Protein AF-A0A8S1T8W0-F1 (afdb_monomer_lite)

Sequence (164 aa):
MDEFFDDPAGTIETYVEPEIAAQPLMFNDAARQPFEIPIAPNAGVTLVSAEQQKRREKLRELEEERIKFVREKDQEERIQKQSRKEKGQQYLLQFQTELKKDIEARKTANQQAQELRSQNKSEYKNSWDKIASNIALKDGEYPGEKDVAKMRQAILNKRKDLTK

InterPro domains:
  IPR000996 Clathrin light chain [PF01086] (48-161)

Secondary structure (DSSP, 8-state):
----------------------------GGG---------TT-------HHHHHHHHHHHHHHHHHHHHHHHHHHHHHHHHHHHHHHHHHHHHHHHHHHHHHHHHHHHHHHHHHHHHHHHHHH-SSHHHHHHHHS--STT---SSS--HHHHHHHHHHHHHTT-

Organism: Paramecium octaurelia (NCBI:txid43137)

Foldseek 3Di:
DDDDDDDDDDDPPPPPPPPPVPPPPPPPPVPPPPPPPPPPVCPDPPPQDPVNVVVVVVVVVVVVVVVVVVVVVVVVVVVVVVVVVVVVVVVVVVVVVVVVVVVVVVVVVVVVVVVVVVVVVVPDPDPLVVVLVVDDLDPPSDPDPDDCPVVSVVSVVVVVVVVD

pLDDT: mean 77.14, std 19.14, range [41.16, 98.19]

Radius of gyration: 44.2 Å; chains: 1; bounding box: 100×36×102 Å

Structure (mmCIF, N/CA/C/O backbone):
data_AF-A0A8S1T8W0-F1
#
_entry.id   AF-A0A8S1T8W0-F1
#
loop_
_atom_site.group_PDB
_atom_site.id
_atom_site.type_symbol
_atom_site.label_atom_id
_atom_site.label_alt_id
_atom_site.label_comp_id
_atom_site.label_asym_id
_atom_site.label_entity_id
_atom_site.label_seq_id
_atom_site.pdbx_PDB_ins_code
_atom_site.Cartn_x
_atom_site.Cartn_y
_atom_site.Cartn_z
_atom_site.occupancy
_atom_site.B_iso_or_equiv
_atom_site.auth_seq_id
_atom_site.auth_comp_id
_atom_site.auth_asym_id
_atom_site.auth_atom_id
_atom_site.pdbx_PDB_model_num
ATOM 1 N N . MET A 1 1 ? -16.316 -27.888 -1.643 1.00 41.16 1 MET A N 1
ATOM 2 C CA . MET A 1 1 ? -15.204 -28.350 -2.493 1.00 41.16 1 MET A CA 1
ATOM 3 C C . MET A 1 1 ? -14.195 -27.217 -2.494 1.00 41.16 1 MET A C 1
ATOM 5 O O . MET A 1 1 ? -14.242 -26.383 -3.387 1.00 41.16 1 MET A O 1
ATOM 9 N N . ASP A 1 2 ? -13.482 -26.959 -1.392 1.00 42.75 2 ASP A N 1
ATOM 10 C CA . ASP A 1 2 ? -12.545 -27.864 -0.673 1.00 42.75 2 ASP A CA 1
ATOM 11 C C . ASP A 1 2 ? -11.567 -28.441 -1.696 1.00 42.75 2 ASP A C 1
ATOM 13 O O . ASP A 1 2 ? -12.013 -29.122 -2.612 1.00 42.75 2 ASP A O 1
ATOM 17 N N . GLU A 1 3 ? -10.288 -28.071 -1.716 1.00 52.94 3 GLU A N 1
ATOM 18 C CA . GLU A 1 3 ? -9.253 -28.211 -0.671 1.00 52.94 3 GLU A CA 1
ATOM 19 C C . GLU A 1 3 ? -8.336 -26.955 -0.704 1.00 52.94 3 GLU A C 1
ATOM 21 O O . GLU A 1 3 ? -8.023 -26.473 -1.789 1.00 52.94 3 GLU A O 1
ATOM 26 N N . PHE A 1 4 ? -7.909 -26.251 0.354 1.00 44.00 4 PHE A N 1
ATOM 27 C CA . PHE A 1 4 ? -7.437 -26.599 1.704 1.00 44.00 4 PHE A CA 1
ATOM 28 C C . PHE A 1 4 ? -6.353 -27.683 1.735 1.00 44.00 4 PHE A C 1
ATOM 30 O O . PHE A 1 4 ? -6.610 -28.829 2.081 1.00 44.00 4 PHE A O 1
ATOM 37 N N . PHE A 1 5 ? -5.121 -27.275 1.423 1.00 52.22 5 PHE A N 1
ATOM 38 C CA . PHE A 1 5 ? -3.918 -27.897 1.973 1.00 52.22 5 PHE A CA 1
ATOM 39 C C . PHE A 1 5 ? -3.195 -26.866 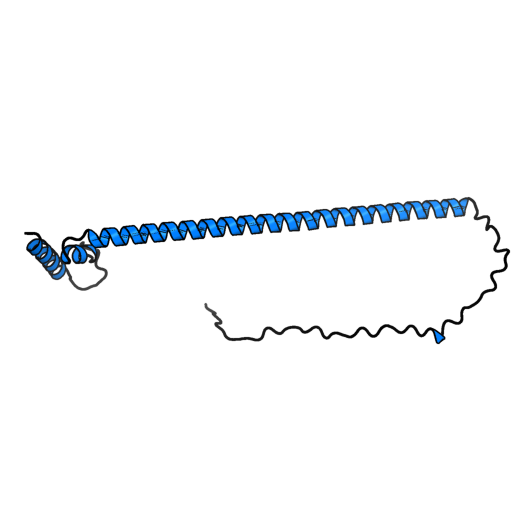2.844 1.00 52.22 5 PHE A C 1
ATOM 41 O O . PHE A 1 5 ? -2.498 -25.985 2.343 1.00 52.22 5 PHE A O 1
ATOM 48 N N . ASP A 1 6 ? -3.432 -26.982 4.151 1.00 44.75 6 ASP A N 1
ATOM 49 C CA . ASP A 1 6 ? -2.588 -26.444 5.214 1.00 44.75 6 ASP A CA 1
ATOM 50 C C . ASP A 1 6 ? -1.354 -27.353 5.368 1.00 44.75 6 ASP A C 1
ATOM 52 O O . ASP A 1 6 ? -1.523 -28.528 5.686 1.00 44.75 6 ASP A O 1
ATOM 56 N N . ASP A 1 7 ? -0.165 -26.760 5.172 1.00 48.12 7 ASP A N 1
ATOM 57 C CA . ASP A 1 7 ? 1.095 -26.915 5.937 1.00 48.12 7 ASP A CA 1
ATOM 58 C C . ASP A 1 7 ? 1.737 -28.323 6.136 1.00 48.12 7 ASP A C 1
ATOM 60 O O . ASP A 1 7 ? 1.086 -29.339 5.919 1.00 48.12 7 ASP A O 1
ATOM 64 N N . PRO A 1 8 ? 3.022 -28.464 6.570 1.00 52.00 8 PRO A N 1
ATOM 65 C CA . PRO A 1 8 ? 3.943 -27.453 7.111 1.00 52.00 8 PRO A CA 1
ATOM 66 C C . PRO A 1 8 ? 5.405 -27.525 6.593 1.00 52.00 8 PRO A C 1
ATOM 68 O O . PRO A 1 8 ? 5.878 -28.517 6.052 1.00 52.00 8 PRO A O 1
ATOM 71 N N . ALA A 1 9 ? 6.171 -26.483 6.925 1.00 41.88 9 ALA A N 1
ATOM 72 C CA . ALA A 1 9 ? 7.618 -26.529 7.165 1.00 41.88 9 ALA A CA 1
ATOM 73 C C . ALA A 1 9 ? 8.552 -26.944 6.004 1.00 41.88 9 ALA A C 1
ATOM 75 O O . ALA A 1 9 ? 8.920 -28.096 5.819 1.00 41.88 9 ALA A O 1
ATOM 76 N N . GLY A 1 10 ? 9.134 -25.916 5.386 1.00 51.06 10 GLY A N 1
ATOM 77 C CA . GLY A 1 10 ? 10.589 -25.787 5.381 1.00 51.06 10 GLY A CA 1
ATOM 78 C C . GLY A 1 10 ? 11.374 -26.779 4.531 1.00 51.06 10 GLY A C 1
ATOM 79 O O . GLY A 1 10 ? 12.043 -27.656 5.060 1.00 51.06 10 GLY A O 1
ATOM 80 N N . THR A 1 11 ? 11.480 -26.503 3.236 1.00 44.34 11 THR A N 1
ATOM 81 C CA . THR A 1 11 ? 12.783 -26.550 2.558 1.00 44.34 11 THR A CA 1
ATOM 82 C C . THR A 1 11 ? 12.726 -25.565 1.396 1.00 44.34 11 THR A C 1
ATOM 84 O O . THR A 1 11 ? 12.154 -25.846 0.350 1.00 44.34 11 THR A O 1
ATOM 87 N N . ILE A 1 12 ? 13.265 -24.358 1.589 1.00 48.03 12 ILE A N 1
ATOM 88 C CA . ILE A 1 12 ? 13.673 -23.550 0.439 1.00 48.03 12 ILE A CA 1
ATOM 89 C C . ILE A 1 12 ? 14.859 -24.330 -0.116 1.00 48.03 12 ILE A C 1
ATOM 91 O O . ILE A 1 12 ? 15.936 -24.294 0.478 1.00 48.03 12 ILE A O 1
ATOM 95 N N . GLU A 1 13 ? 14.648 -25.107 -1.176 1.00 43.41 13 GLU A N 1
ATOM 96 C CA . GLU A 1 13 ? 15.754 -25.622 -1.971 1.00 43.41 13 GLU A CA 1
ATOM 97 C C . GLU A 1 13 ? 16.480 -24.398 -2.526 1.00 43.41 13 GLU A C 1
ATOM 99 O O . GLU A 1 13 ? 16.113 -23.814 -3.545 1.00 43.41 13 GLU A O 1
ATOM 104 N N . THR A 1 14 ? 17.491 -23.942 -1.792 1.00 47.53 14 THR A N 1
ATOM 105 C CA . THR A 1 14 ? 18.527 -23.098 -2.352 1.00 47.53 14 THR A CA 1
ATOM 106 C C . THR A 1 14 ? 19.148 -23.933 -3.455 1.00 47.53 14 THR A C 1
ATOM 108 O O . THR A 1 14 ? 19.945 -24.831 -3.179 1.00 47.53 14 THR A O 1
ATOM 111 N N . TYR A 1 15 ? 18.752 -23.667 -4.697 1.00 43.47 15 TYR A N 1
ATOM 112 C CA . TYR A 1 15 ? 19.566 -24.008 -5.848 1.00 43.47 15 TYR A CA 1
ATOM 113 C C . TYR A 1 15 ? 20.891 -23.273 -5.653 1.00 43.47 15 TYR A C 1
ATOM 115 O O . TYR A 1 15 ? 21.049 -22.107 -6.006 1.00 43.47 15 TYR A O 1
ATOM 123 N N . VAL A 1 16 ? 21.821 -23.947 -4.984 1.00 50.91 16 VAL A N 1
ATOM 124 C CA . VAL A 1 16 ? 23.233 -23.629 -5.057 1.00 50.91 16 VAL A CA 1
ATOM 125 C C . VAL A 1 16 ? 23.598 -24.027 -6.472 1.00 50.91 16 VAL A C 1
ATOM 127 O O . VAL A 1 16 ? 23.747 -25.213 -6.769 1.00 50.91 16 VAL A O 1
ATOM 130 N N . GLU A 1 17 ? 23.635 -23.044 -7.371 1.00 53.28 17 GLU A N 1
ATOM 131 C CA . GLU A 1 17 ? 24.320 -23.217 -8.643 1.00 53.28 17 GLU A CA 1
ATOM 132 C C . GLU A 1 17 ? 25.700 -23.785 -8.300 1.00 53.28 17 GLU A C 1
ATOM 134 O O . GLU A 1 17 ? 26.427 -23.159 -7.520 1.00 53.28 17 GLU A O 1
ATOM 139 N N . PRO A 1 18 ? 26.063 -24.990 -8.775 1.00 49.09 18 PRO A N 1
ATOM 140 C CA . PRO A 1 18 ? 27.431 -25.422 -8.615 1.00 49.09 18 PRO A CA 1
ATOM 141 C C . PRO A 1 18 ? 28.272 -24.362 -9.317 1.00 49.09 18 PRO A C 1
ATOM 143 O O . PRO A 1 18 ? 28.071 -24.107 -10.507 1.00 49.09 18 PRO A O 1
ATOM 146 N N . GLU A 1 19 ? 29.189 -23.731 -8.582 1.00 53.91 19 GLU A N 1
ATOM 147 C CA . GLU A 1 19 ? 30.310 -23.032 -9.187 1.00 53.91 19 GLU A CA 1
ATOM 148 C C . GLU A 1 19 ? 31.056 -24.083 -10.006 1.00 53.91 19 GLU A C 1
ATOM 150 O O . GLU A 1 19 ? 31.961 -24.775 -9.537 1.00 53.91 19 GLU A O 1
ATOM 155 N N . ILE A 1 20 ? 30.635 -24.252 -11.258 1.00 49.94 20 ILE A N 1
ATOM 156 C CA . ILE A 1 20 ? 31.474 -24.825 -12.282 1.00 49.94 20 ILE A CA 1
ATOM 157 C C . ILE A 1 20 ? 32.569 -23.784 -12.391 1.00 49.94 20 ILE A C 1
ATOM 159 O O . ILE A 1 20 ? 32.410 -22.772 -13.073 1.00 49.94 20 ILE A O 1
ATOM 163 N N . ALA A 1 21 ? 33.640 -23.998 -11.626 1.00 47.59 21 ALA A N 1
ATOM 164 C CA . ALA A 1 21 ? 34.902 -23.335 -11.828 1.00 47.59 21 ALA A CA 1
ATOM 165 C C . ALA A 1 21 ? 35.173 -23.482 -13.320 1.00 47.59 21 ALA A C 1
ATOM 167 O O . ALA A 1 21 ? 35.486 -24.575 -13.800 1.00 47.59 21 ALA A O 1
ATOM 168 N N . ALA A 1 22 ? 34.919 -22.405 -14.062 1.00 51.75 22 ALA A N 1
ATOM 169 C CA . ALA A 1 22 ? 35.239 -22.322 -15.461 1.00 51.75 22 ALA A CA 1
ATOM 170 C C . ALA A 1 22 ? 36.752 -22.449 -15.486 1.00 51.75 22 ALA A C 1
ATOM 172 O O . ALA A 1 22 ? 37.474 -21.482 -15.241 1.00 51.75 22 ALA A O 1
ATOM 173 N N . GLN A 1 23 ? 37.231 -23.680 -15.669 1.00 54.09 23 GLN A N 1
ATOM 174 C CA . GLN A 1 23 ? 38.629 -23.906 -15.946 1.00 54.09 23 GLN A CA 1
ATOM 175 C C . GLN A 1 23 ? 38.920 -22.999 -17.136 1.00 54.09 23 GLN A C 1
ATOM 177 O O . GLN A 1 23 ? 38.196 -23.085 -18.139 1.00 54.09 23 GLN A O 1
ATOM 182 N N . PRO A 1 24 ? 39.886 -22.073 -17.025 1.00 53.25 24 PRO A N 1
ATOM 183 C CA . PRO A 1 24 ? 40.264 -21.294 -18.180 1.00 53.25 24 PRO A CA 1
ATOM 184 C C . PRO A 1 24 ? 40.605 -22.311 -19.262 1.00 53.25 24 PRO A C 1
ATOM 186 O O . PRO A 1 24 ? 41.384 -23.236 -19.024 1.00 53.25 24 PRO A O 1
ATOM 189 N N . LEU A 1 25 ? 39.959 -22.188 -20.422 1.00 50.38 25 LEU A N 1
ATOM 190 C CA . LEU A 1 25 ? 40.386 -22.866 -21.634 1.00 50.38 25 LEU A CA 1
ATOM 191 C C . LEU A 1 25 ? 41.835 -22.435 -21.849 1.00 50.38 25 LEU A C 1
ATOM 193 O O . LEU A 1 25 ? 42.101 -21.369 -22.404 1.00 50.38 25 LEU A O 1
ATOM 197 N N . MET A 1 26 ? 42.767 -23.234 -21.332 1.00 45.22 26 MET A N 1
ATOM 198 C CA . MET A 1 26 ? 44.182 -23.126 -21.621 1.00 45.22 26 MET A CA 1
ATOM 199 C C . MET A 1 26 ? 44.281 -23.495 -23.093 1.00 45.22 26 MET A C 1
ATOM 201 O O . MET A 1 26 ? 44.382 -24.664 -23.461 1.00 45.22 26 MET A O 1
ATOM 205 N N . PHE A 1 27 ? 44.134 -22.488 -23.953 1.00 47.97 27 PHE A N 1
ATOM 206 C CA . PHE A 1 27 ? 44.565 -22.584 -25.331 1.00 47.97 27 PHE A CA 1
ATOM 207 C C . PHE A 1 27 ? 46.005 -23.086 -25.268 1.00 47.97 27 PHE A C 1
ATOM 209 O O . PHE A 1 27 ? 46.876 -22.415 -24.720 1.00 47.97 27 PHE A O 1
ATOM 216 N N . ASN A 1 28 ? 46.234 -24.309 -25.743 1.00 50.03 28 ASN A N 1
ATOM 217 C CA . ASN A 1 28 ? 47.573 -24.857 -25.880 1.00 50.03 28 ASN A CA 1
ATOM 218 C C . ASN A 1 28 ? 48.359 -23.948 -26.836 1.00 50.03 28 ASN A C 1
ATOM 220 O O . ASN A 1 28 ? 48.308 -24.120 -28.053 1.00 50.03 28 ASN A O 1
ATOM 224 N N . ASP A 1 29 ? 49.102 -22.993 -26.278 1.00 53.16 29 ASP A N 1
ATOM 225 C CA . ASP A 1 29 ? 49.998 -22.092 -27.014 1.00 53.16 29 ASP A CA 1
ATOM 226 C C . ASP A 1 29 ? 51.169 -22.844 -27.678 1.00 53.16 29 ASP A C 1
ATOM 228 O O . ASP A 1 29 ? 51.868 -22.300 -28.526 1.00 53.16 29 ASP A O 1
ATOM 232 N N . ALA A 1 30 ? 51.356 -24.133 -27.375 1.00 53.59 30 ALA A N 1
ATOM 233 C CA . ALA A 1 30 ? 52.417 -24.964 -27.944 1.00 53.59 30 ALA A CA 1
ATOM 234 C C . ALA A 1 30 ? 52.154 -25.464 -29.384 1.00 53.59 30 ALA A C 1
ATOM 236 O O . ALA A 1 30 ? 53.039 -26.074 -29.980 1.00 53.59 30 ALA A O 1
ATOM 237 N N . ALA A 1 31 ? 50.971 -25.216 -29.964 1.00 53.75 31 ALA A N 1
ATOM 238 C CA . ALA A 1 31 ? 50.661 -25.576 -31.358 1.00 53.75 31 ALA A CA 1
ATOM 239 C C . ALA A 1 31 ? 50.524 -24.366 -32.301 1.00 53.75 31 ALA A C 1
ATOM 241 O O . ALA A 1 31 ? 50.310 -24.539 -33.502 1.00 53.75 31 ALA A O 1
ATOM 242 N N . ARG A 1 32 ? 50.696 -23.138 -31.798 1.00 54.00 32 ARG A N 1
ATOM 243 C CA . ARG A 1 32 ? 50.864 -21.943 -32.632 1.00 54.00 32 ARG A CA 1
ATOM 244 C C . ARG A 1 32 ? 52.353 -21.729 -32.874 1.00 54.00 32 ARG A C 1
ATOM 246 O O . ARG A 1 32 ? 52.975 -20.833 -32.320 1.00 54.00 32 ARG A O 1
ATOM 253 N N . GLN A 1 33 ? 52.925 -22.557 -33.743 1.00 53.88 33 GLN A N 1
ATOM 254 C CA . GLN A 1 33 ? 54.084 -22.098 -34.506 1.00 53.88 33 GLN A CA 1
ATOM 255 C C . GLN A 1 33 ? 53.644 -20.788 -35.181 1.00 53.88 33 GLN A C 1
ATOM 257 O O . GLN A 1 33 ? 52.644 -20.820 -35.913 1.00 53.88 33 GLN A O 1
ATOM 262 N N . PRO A 1 34 ? 54.283 -19.632 -34.922 1.00 49.59 34 PRO A N 1
ATOM 263 C CA . PRO A 1 34 ? 54.061 -18.486 -35.776 1.00 49.59 34 PRO A CA 1
ATOM 264 C C . PRO A 1 34 ? 54.521 -18.944 -37.154 1.00 49.59 34 PRO A C 1
ATOM 266 O O . PRO A 1 34 ? 55.702 -19.194 -37.378 1.00 49.59 34 PRO A O 1
ATOM 269 N N . PHE A 1 35 ? 53.582 -19.143 -38.074 1.00 51.41 35 PHE A N 1
ATOM 270 C CA . PHE A 1 35 ? 53.938 -19.215 -39.478 1.00 51.41 35 PHE A CA 1
ATOM 271 C C . PHE A 1 35 ? 54.418 -17.802 -39.817 1.00 51.41 35 PHE A C 1
ATOM 273 O O . PHE A 1 35 ? 53.629 -16.934 -40.191 1.00 51.41 35 PHE A O 1
ATOM 280 N N . GLU A 1 36 ? 55.701 -17.539 -39.571 1.00 49.62 36 GLU A N 1
ATOM 281 C CA . GLU A 1 36 ? 56.407 -16.379 -40.083 1.00 49.62 36 GLU A CA 1
ATOM 282 C C . GLU A 1 36 ? 56.469 -16.567 -41.593 1.00 49.62 36 GLU A C 1
ATOM 284 O O . GLU A 1 36 ? 57.433 -17.070 -42.165 1.00 49.62 36 GLU A O 1
ATOM 289 N N . ILE A 1 37 ? 55.370 -16.222 -42.258 1.00 59.41 37 ILE A N 1
ATOM 290 C CA . ILE A 1 37 ? 55.405 -15.944 -43.680 1.00 59.41 37 ILE A CA 1
ATOM 291 C C . ILE A 1 37 ? 56.374 -14.764 -43.793 1.00 59.41 37 ILE A C 1
ATOM 293 O O . ILE A 1 37 ? 56.090 -13.723 -43.192 1.00 59.41 37 ILE A O 1
ATOM 297 N N . PRO A 1 38 ? 57.514 -14.888 -44.497 1.00 51.38 38 PRO A N 1
ATOM 298 C CA . PRO A 1 38 ? 58.383 -13.747 -44.711 1.00 51.38 38 PRO A CA 1
ATOM 299 C C . PRO A 1 38 ? 57.549 -12.686 -45.427 1.00 51.38 38 PRO A C 1
ATOM 301 O O . PRO A 1 38 ? 57.164 -12.855 -46.586 1.00 51.38 38 PRO A O 1
ATOM 304 N N . ILE A 1 39 ? 57.212 -11.610 -44.712 1.00 55.81 39 ILE A N 1
ATOM 305 C CA . ILE A 1 39 ? 56.583 -10.437 -45.304 1.00 55.81 39 ILE A CA 1
ATOM 306 C C . ILE A 1 39 ? 57.667 -9.834 -46.187 1.00 55.81 39 ILE A C 1
ATOM 308 O O . ILE A 1 39 ? 58.527 -9.086 -45.726 1.00 55.81 39 ILE A O 1
ATOM 312 N N . ALA A 1 40 ? 57.671 -10.224 -47.460 1.00 51.47 40 ALA A N 1
ATOM 313 C CA . ALA A 1 40 ? 58.461 -9.546 -48.465 1.00 51.47 40 ALA A CA 1
ATOM 314 C C . ALA A 1 40 ? 58.130 -8.044 -48.358 1.00 51.47 40 ALA A C 1
ATOM 316 O O . ALA A 1 40 ? 56.946 -7.694 -48.383 1.00 51.47 40 ALA A O 1
ATOM 317 N N . PRO A 1 41 ? 59.123 -7.140 -48.258 1.00 52.44 41 PRO A N 1
ATOM 318 C CA . PRO A 1 41 ? 58.886 -5.709 -48.026 1.00 52.44 41 PRO A CA 1
ATOM 319 C C . PRO A 1 41 ? 58.237 -4.990 -49.223 1.00 52.44 41 PRO A C 1
ATOM 321 O O . PRO A 1 41 ? 58.100 -3.773 -49.226 1.00 52.44 41 PRO A O 1
ATOM 324 N N . ASN A 1 42 ? 57.779 -5.747 -50.221 1.00 55.62 42 ASN A N 1
ATOM 325 C CA . ASN A 1 42 ? 57.163 -5.270 -51.447 1.00 55.62 42 ASN A CA 1
ATOM 326 C C . ASN A 1 42 ? 55.755 -5.867 -51.606 1.00 55.62 42 ASN A C 1
ATOM 328 O O . ASN A 1 42 ? 55.386 -6.311 -52.695 1.00 55.62 42 ASN A O 1
ATOM 332 N N . ALA A 1 43 ? 54.965 -5.921 -50.527 1.00 49.28 43 ALA A N 1
ATOM 333 C CA . ALA A 1 43 ? 53.527 -6.149 -50.635 1.00 49.28 43 ALA A CA 1
ATOM 334 C C . ALA A 1 43 ? 52.927 -4.930 -51.342 1.00 49.28 43 ALA A C 1
ATOM 336 O O . ALA A 1 43 ? 52.637 -3.903 -50.730 1.00 49.28 43 ALA A O 1
ATOM 337 N N . GLY A 1 44 ? 52.882 -5.035 -52.669 1.00 47.00 44 GLY A N 1
ATOM 338 C CA . GLY A 1 44 ? 52.532 -3.966 -53.576 1.00 47.00 44 GLY A CA 1
ATOM 339 C C . GLY A 1 44 ? 51.274 -3.239 -53.140 1.00 47.00 44 GLY A C 1
ATOM 340 O O . GLY A 1 44 ? 50.326 -3.831 -52.619 1.00 47.00 44 GLY A O 1
ATOM 341 N N . VAL A 1 45 ? 51.269 -1.939 -53.420 1.00 52.91 45 VAL A N 1
ATOM 342 C CA . VAL A 1 45 ? 50.047 -1.171 -53.615 1.00 52.91 45 VAL A CA 1
ATOM 343 C C . VAL A 1 45 ? 49.187 -1.987 -54.577 1.00 52.91 45 VAL A C 1
ATOM 345 O O . VAL A 1 45 ? 49.408 -1.985 -55.787 1.00 52.91 45 VAL A O 1
ATOM 348 N N . THR A 1 46 ? 48.264 -2.777 -54.034 1.00 52.72 46 THR A N 1
ATOM 349 C CA . THR A 1 46 ? 47.280 -3.477 -54.841 1.00 52.72 46 THR A CA 1
ATOM 350 C C . THR A 1 46 ? 46.425 -2.364 -55.407 1.00 52.72 46 THR A C 1
ATOM 352 O O . THR A 1 46 ? 45.651 -1.728 -54.694 1.00 52.72 46 THR A O 1
ATOM 355 N N . LEU A 1 47 ? 46.639 -2.052 -56.684 1.00 55.22 47 LEU A N 1
ATOM 356 C CA . LEU A 1 47 ? 45.744 -1.219 -57.469 1.00 55.22 47 LEU A CA 1
ATOM 357 C C . LEU A 1 47 ? 44.432 -2.000 -57.581 1.00 55.22 47 LEU A C 1
ATOM 359 O O . LEU A 1 47 ? 44.180 -2.709 -58.550 1.00 55.22 47 LEU A O 1
ATOM 363 N N . VAL A 1 48 ? 43.643 -1.950 -56.508 1.00 60.00 48 VAL A N 1
ATOM 364 C CA . VAL A 1 48 ? 42.280 -2.459 -56.463 1.00 60.00 48 VAL A CA 1
ATOM 365 C C . VAL A 1 48 ? 41.555 -1.745 -57.595 1.00 60.00 48 VAL A C 1
ATOM 367 O O . VAL A 1 48 ? 41.525 -0.514 -57.621 1.00 60.00 48 VAL A O 1
ATOM 370 N N . SER A 1 49 ? 41.030 -2.508 -58.556 1.00 71.88 49 SER A N 1
ATOM 371 C CA . SER A 1 49 ? 40.283 -1.946 -59.685 1.00 71.88 49 SER A CA 1
ATOM 372 C C . SER A 1 49 ? 39.222 -0.974 -59.160 1.00 71.88 49 SER A C 1
ATOM 374 O O . SER A 1 49 ? 38.607 -1.236 -58.122 1.00 71.88 49 SER A O 1
ATOM 376 N N . ALA A 1 50 ? 38.978 0.134 -59.865 1.00 75.75 50 ALA A N 1
ATOM 377 C CA . ALA A 1 50 ? 38.004 1.148 -59.447 1.00 75.75 50 ALA A CA 1
ATOM 378 C C . ALA A 1 50 ? 36.612 0.541 -59.157 1.00 75.75 50 ALA A C 1
ATOM 380 O O . ALA A 1 50 ? 35.865 1.027 -58.312 1.00 75.75 50 ALA A O 1
ATOM 381 N N . GLU A 1 51 ? 36.276 -0.570 -59.815 1.00 74.94 51 GLU A N 1
ATOM 382 C CA . GLU A 1 51 ? 35.051 -1.336 -59.581 1.00 74.94 51 GLU A CA 1
ATOM 383 C C . GLU A 1 51 ? 35.050 -2.088 -58.236 1.00 74.94 51 GLU A C 1
ATOM 385 O O . GLU A 1 51 ? 34.049 -2.109 -57.517 1.00 74.94 51 GLU A O 1
ATOM 390 N N . GLN A 1 52 ? 36.188 -2.661 -57.844 1.00 76.19 52 GLN A N 1
ATOM 391 C CA . GLN A 1 52 ? 36.352 -3.335 -56.556 1.00 76.19 52 GLN A CA 1
ATOM 392 C C . GLN A 1 52 ? 36.365 -2.335 -55.387 1.00 76.19 52 GLN A C 1
ATOM 394 O O . GLN A 1 52 ? 35.850 -2.656 -54.315 1.00 76.19 52 GLN A O 1
ATOM 399 N N . GLN A 1 53 ? 36.893 -1.122 -55.591 1.00 79.12 53 GLN A N 1
ATOM 400 C CA . GLN A 1 53 ? 36.810 -0.035 -54.605 1.00 79.12 53 GLN A CA 1
ATOM 401 C C . GLN A 1 53 ? 35.356 0.393 -54.378 1.00 79.12 53 GLN A C 1
ATOM 403 O O . GLN A 1 53 ? 34.888 0.343 -53.242 1.00 79.12 53 GLN A O 1
ATOM 408 N N . LYS A 1 54 ? 34.597 0.651 -55.452 1.00 83.81 54 LYS A N 1
ATOM 409 C CA . LYS A 1 54 ? 33.159 0.971 -55.369 1.00 83.81 54 LYS A CA 1
ATOM 410 C C . LYS A 1 54 ? 32.345 -0.116 -54.667 1.00 83.81 54 LYS A C 1
ATOM 412 O O . LYS A 1 54 ? 31.447 0.176 -53.881 1.00 83.81 54 LYS A O 1
ATOM 417 N N . ARG A 1 55 ? 32.654 -1.394 -54.921 1.00 81.12 55 ARG A N 1
ATOM 418 C CA . ARG A 1 55 ? 31.983 -2.514 -54.241 1.00 81.12 55 ARG A CA 1
ATOM 419 C C . ARG A 1 55 ? 32.289 -2.543 -52.742 1.00 81.12 55 ARG A C 1
ATOM 421 O O . ARG A 1 55 ? 31.394 -2.837 -51.956 1.00 81.12 55 ARG A O 1
ATOM 428 N N . ARG A 1 56 ? 33.531 -2.249 -52.345 1.00 83.94 56 ARG A N 1
ATOM 429 C CA . ARG A 1 56 ? 33.920 -2.153 -50.929 1.00 83.94 56 ARG A CA 1
ATOM 430 C C . ARG A 1 56 ? 33.246 -0.977 -50.233 1.00 83.94 56 ARG A C 1
ATOM 432 O O . ARG A 1 56 ? 32.758 -1.158 -49.126 1.00 83.94 56 ARG A O 1
ATOM 439 N N . GLU A 1 57 ? 33.185 0.182 -50.879 1.00 87.44 57 GLU A N 1
ATOM 440 C CA . GLU A 1 57 ? 32.500 1.369 -50.350 1.00 87.44 57 GLU A CA 1
ATOM 441 C C . GLU A 1 57 ? 31.013 1.094 -50.126 1.00 87.44 57 GLU A C 1
ATOM 443 O O . GLU A 1 57 ? 30.526 1.277 -49.016 1.00 87.44 57 GLU A O 1
ATOM 448 N N . LYS A 1 58 ? 30.326 0.503 -51.109 1.00 89.94 58 LYS A N 1
ATOM 449 C CA . LYS A 1 58 ? 28.911 0.133 -50.971 1.00 89.94 58 LYS A CA 1
ATOM 450 C C . LYS A 1 58 ? 28.655 -0.873 -49.841 1.00 89.94 58 LYS A C 1
ATOM 452 O O . LYS A 1 58 ? 27.644 -0.792 -49.152 1.00 89.94 58 LYS A O 1
ATOM 457 N N . LEU A 1 59 ? 29.550 -1.845 -49.649 1.00 88.31 59 LEU A N 1
ATOM 458 C CA . LEU A 1 59 ? 29.445 -2.787 -48.528 1.00 88.31 59 LEU A CA 1
ATOM 459 C C . LEU A 1 59 ? 29.664 -2.092 -47.182 1.00 88.31 59 LEU A C 1
ATOM 461 O O . LEU A 1 59 ? 28.966 -2.404 -46.222 1.00 88.31 59 LEU A O 1
ATOM 465 N N . ARG A 1 60 ? 30.594 -1.135 -47.128 1.00 91.06 60 ARG A N 1
ATOM 466 C CA . ARG A 1 60 ? 30.851 -0.330 -45.934 1.00 91.06 60 ARG A CA 1
ATOM 467 C C . ARG A 1 60 ? 29.636 0.516 -45.564 1.00 91.06 60 ARG A C 1
ATOM 469 O O . ARG A 1 60 ? 29.247 0.513 -44.406 1.00 91.06 60 ARG A O 1
ATOM 476 N N . GLU A 1 61 ? 29.013 1.170 -46.541 1.00 93.75 61 GLU A N 1
ATOM 477 C CA . GLU A 1 61 ? 27.791 1.959 -46.340 1.00 93.75 61 GLU A CA 1
ATOM 478 C C . GLU A 1 61 ? 26.651 1.099 -45.778 1.00 93.75 61 GLU A C 1
ATOM 480 O O . GLU A 1 61 ? 26.049 1.459 -44.769 1.00 93.75 61 GLU A O 1
ATOM 485 N N . LEU A 1 62 ? 26.412 -0.085 -46.355 1.00 92.25 62 LEU A N 1
ATOM 486 C CA . LEU A 1 62 ? 25.389 -1.019 -45.865 1.00 92.25 62 LEU A CA 1
ATOM 487 C C . LEU A 1 62 ? 25.672 -1.517 -44.440 1.00 92.25 62 LEU A C 1
ATOM 489 O O . LEU A 1 62 ? 24.753 -1.699 -43.639 1.00 92.25 62 LEU A O 1
ATOM 493 N N . GLU A 1 63 ? 26.940 -1.757 -44.107 1.00 91.31 63 GLU A N 1
ATOM 494 C CA . GLU A 1 63 ? 27.331 -2.177 -42.763 1.00 91.31 63 GLU A CA 1
ATOM 495 C C . GLU A 1 63 ? 27.195 -1.033 -41.749 1.00 91.31 63 GLU A C 1
ATOM 497 O O . GLU A 1 63 ? 26.688 -1.241 -40.645 1.00 91.31 63 GLU A O 1
ATOM 502 N N . GLU A 1 64 ? 27.543 0.194 -42.136 1.00 93.94 64 GLU A N 1
ATOM 503 C CA . GLU A 1 64 ? 27.335 1.391 -41.323 1.00 93.94 64 GLU A CA 1
ATOM 504 C C . GLU A 1 64 ? 25.847 1.662 -41.062 1.00 93.94 64 GLU A C 1
ATOM 506 O O . GLU A 1 64 ? 25.477 1.976 -39.929 1.00 93.94 64 GLU A O 1
ATOM 511 N N . GLU A 1 65 ? 24.980 1.503 -42.064 1.00 94.31 65 GLU A N 1
ATOM 512 C CA . GLU A 1 65 ? 23.523 1.605 -41.902 1.00 94.31 65 GLU A CA 1
ATOM 513 C C . GLU A 1 65 ? 22.986 0.550 -40.932 1.00 94.31 65 GLU A C 1
ATOM 515 O O . GLU A 1 65 ? 22.212 0.869 -40.026 1.00 94.31 65 GLU A O 1
ATOM 520 N N . ARG A 1 66 ? 23.454 -0.698 -41.049 1.00 94.56 66 ARG A N 1
ATOM 521 C CA . ARG A 1 66 ? 23.073 -1.772 -40.127 1.00 94.56 66 ARG A CA 1
ATOM 522 C C . ARG A 1 66 ? 23.509 -1.469 -38.694 1.00 94.56 66 ARG A C 1
ATOM 524 O O . ARG A 1 66 ? 22.728 -1.670 -37.765 1.00 94.56 66 ARG A O 1
ATOM 531 N N . ILE A 1 67 ? 24.731 -0.973 -38.501 1.00 95.62 67 ILE A N 1
ATOM 532 C CA . ILE A 1 67 ? 25.249 -0.601 -37.177 1.00 95.62 67 ILE A CA 1
ATOM 533 C C . ILE A 1 67 ? 24.442 0.561 -36.587 1.00 95.62 67 ILE A C 1
ATOM 535 O O . ILE A 1 67 ? 24.124 0.534 -35.396 1.00 95.62 67 ILE A O 1
ATOM 539 N N . LYS A 1 68 ? 24.087 1.567 -37.397 1.00 96.31 68 LYS A N 1
ATOM 540 C CA . LYS A 1 68 ? 23.229 2.682 -36.965 1.00 96.31 68 LYS A CA 1
ATOM 541 C C . LYS A 1 68 ? 21.864 2.178 -36.507 1.00 96.31 68 LYS A C 1
ATOM 543 O O . LYS A 1 68 ? 21.461 2.499 -35.394 1.00 96.31 68 LYS A O 1
ATOM 548 N N . PHE A 1 69 ? 21.221 1.318 -37.295 1.00 96.50 69 PHE A N 1
ATOM 549 C CA . PHE A 1 69 ? 19.922 0.745 -36.948 1.00 96.50 69 PHE A CA 1
ATOM 550 C C . PHE A 1 69 ? 19.959 -0.050 -35.634 1.00 96.50 69 PHE A C 1
ATOM 552 O O . PHE A 1 69 ? 19.100 0.126 -34.773 1.00 96.50 69 PHE A O 1
ATOM 559 N N . VAL A 1 70 ? 20.978 -0.895 -35.439 1.00 96.81 70 VAL A N 1
ATOM 560 C CA . VAL A 1 70 ? 21.144 -1.645 -34.180 1.00 96.81 70 VAL A CA 1
ATOM 561 C C . VAL A 1 70 ? 21.346 -0.691 -33.003 1.00 96.81 70 VAL A C 1
ATOM 563 O O . VAL A 1 70 ? 20.703 -0.844 -31.968 1.00 96.81 70 VAL A O 1
ATOM 566 N N . ARG A 1 71 ? 22.178 0.344 -33.169 1.00 96.56 71 ARG A N 1
ATOM 567 C CA . ARG A 1 71 ? 22.424 1.341 -32.121 1.00 96.56 71 ARG A CA 1
ATOM 568 C C . ARG A 1 71 ? 21.155 2.106 -31.741 1.00 96.56 71 ARG A C 1
ATOM 570 O O . ARG A 1 71 ? 20.947 2.358 -30.557 1.00 96.56 71 ARG A O 1
ATOM 577 N N . GLU A 1 72 ? 20.327 2.475 -32.713 1.00 96.88 72 GLU A N 1
ATOM 578 C CA . GLU A 1 72 ? 19.036 3.124 -32.463 1.00 96.88 72 GLU A CA 1
ATOM 579 C C . GLU A 1 72 ? 18.107 2.210 -31.659 1.00 96.88 72 GLU A C 1
ATOM 581 O O . GLU A 1 72 ? 17.537 2.642 -30.657 1.00 96.88 72 GLU A O 1
ATOM 586 N N . LYS A 1 73 ? 18.022 0.924 -32.020 1.00 97.56 73 LYS A N 1
ATOM 587 C CA . LYS A 1 73 ? 17.204 -0.049 -31.283 1.00 97.56 73 LYS A CA 1
ATOM 588 C C . LYS A 1 73 ? 17.688 -0.271 -29.854 1.00 97.56 73 LYS A C 1
ATOM 590 O O . LYS A 1 73 ? 16.868 -0.270 -28.936 1.00 97.56 73 LYS A O 1
ATOM 595 N N . ASP A 1 74 ? 18.997 -0.356 -29.641 1.00 97.00 74 ASP A N 1
ATOM 596 C CA . ASP A 1 74 ? 19.574 -0.459 -28.298 1.00 97.00 74 ASP A CA 1
ATOM 597 C C . ASP A 1 74 ? 19.263 0.783 -27.446 1.00 97.00 74 ASP A C 1
ATOM 599 O O . ASP A 1 74 ? 19.008 0.680 -26.241 1.00 97.00 74 ASP A O 1
ATOM 603 N N . GLN A 1 75 ? 19.280 1.976 -28.049 1.00 97.38 75 GLN A N 1
ATOM 604 C CA . GLN A 1 75 ? 18.924 3.219 -27.361 1.00 97.38 75 GLN A CA 1
ATOM 605 C C . GLN A 1 75 ? 17.437 3.259 -27.001 1.00 97.38 75 GLN A C 1
ATOM 607 O O . GLN A 1 75 ? 17.102 3.551 -25.850 1.00 97.38 75 GLN A O 1
ATOM 612 N N . GLU A 1 76 ? 16.554 2.913 -27.940 1.00 97.50 76 GLU A N 1
ATOM 613 C CA . GLU A 1 76 ? 15.113 2.802 -27.695 1.00 97.50 76 GLU A CA 1
ATOM 614 C C . GLU A 1 76 ? 14.819 1.821 -26.550 1.00 97.50 76 GLU A C 1
ATOM 616 O O . GLU A 1 76 ? 14.062 2.141 -25.630 1.00 97.50 76 GLU A O 1
ATOM 621 N N . GLU A 1 77 ? 15.454 0.647 -26.556 1.00 97.25 77 GLU A N 1
ATOM 622 C CA . GLU A 1 77 ? 15.273 -0.365 -25.517 1.00 97.25 77 GLU A CA 1
ATOM 623 C C . GLU A 1 77 ? 15.729 0.141 -24.142 1.00 97.25 77 GLU A C 1
ATOM 625 O O . GLU A 1 77 ? 15.028 -0.047 -23.142 1.00 97.25 77 GLU A O 1
ATOM 630 N N . ARG A 1 78 ? 16.881 0.822 -24.070 1.00 97.44 78 ARG A N 1
ATOM 631 C CA . ARG A 1 78 ? 17.383 1.416 -22.821 1.00 97.44 78 ARG A CA 1
ATOM 632 C C . ARG A 1 78 ? 16.412 2.448 -22.261 1.00 97.44 78 ARG A C 1
ATOM 634 O O . ARG A 1 78 ? 16.095 2.385 -21.072 1.00 97.44 78 ARG A O 1
ATOM 641 N N . ILE A 1 79 ? 15.899 3.340 -23.109 1.00 98.00 79 ILE A N 1
ATOM 642 C CA . ILE A 1 79 ? 14.920 4.361 -22.714 1.00 98.00 79 ILE A CA 1
ATOM 643 C C . ILE A 1 79 ? 13.639 3.695 -22.201 1.00 98.00 79 ILE A C 1
ATOM 645 O O . ILE A 1 79 ? 13.133 4.051 -21.137 1.00 98.00 79 ILE A O 1
ATOM 649 N N . GLN A 1 80 ? 13.133 2.676 -22.900 1.00 97.81 80 GLN A N 1
ATOM 650 C CA . GLN A 1 80 ? 11.938 1.951 -22.466 1.00 97.81 80 GLN A CA 1
ATOM 651 C C . GLN A 1 80 ? 12.151 1.224 -21.136 1.00 97.81 80 GLN A C 1
ATOM 653 O O . GLN A 1 80 ? 11.287 1.280 -20.259 1.00 97.81 80 GLN A O 1
ATOM 658 N N . LYS A 1 81 ? 13.297 0.558 -20.955 1.00 97.88 81 LYS A N 1
ATOM 659 C CA . LYS A 1 81 ? 13.656 -0.105 -19.694 1.00 97.88 81 LYS A CA 1
ATOM 660 C C . LYS A 1 81 ? 13.717 0.894 -18.544 1.00 97.88 81 LYS A C 1
ATOM 662 O O . LYS A 1 81 ? 13.184 0.609 -17.473 1.00 97.88 81 LYS A O 1
ATOM 667 N N . GLN A 1 82 ? 14.325 2.056 -18.763 1.00 98.06 82 GLN A N 1
ATOM 668 C CA . GLN A 1 82 ? 14.391 3.110 -17.758 1.00 98.06 82 GLN A CA 1
ATOM 669 C C . GLN A 1 82 ? 13.000 3.660 -17.421 1.00 98.06 82 GLN A C 1
ATOM 671 O O . GLN A 1 82 ? 12.627 3.669 -16.252 1.00 98.06 82 GLN A O 1
ATOM 676 N N . SER A 1 83 ? 12.182 3.981 -18.426 1.00 97.75 83 SER A N 1
ATOM 677 C CA . SER A 1 83 ? 10.808 4.453 -18.212 1.00 97.75 83 SER A CA 1
ATOM 678 C C . SER A 1 83 ? 9.957 3.443 -17.431 1.00 97.75 83 SER A C 1
ATOM 680 O O . SER A 1 83 ? 9.203 3.820 -16.535 1.00 97.75 83 SER A O 1
ATOM 682 N N . ARG A 1 84 ? 10.092 2.139 -17.713 1.00 97.81 84 ARG A N 1
ATOM 683 C CA . ARG A 1 84 ? 9.395 1.085 -16.952 1.00 97.81 84 ARG A CA 1
ATOM 684 C C . ARG A 1 84 ? 9.850 1.035 -15.495 1.00 97.81 84 ARG A C 1
ATOM 686 O O . ARG A 1 84 ? 9.008 0.887 -14.613 1.00 97.81 84 ARG A O 1
ATOM 693 N N . LYS A 1 85 ? 11.154 1.181 -15.236 1.00 97.69 85 LYS A N 1
ATOM 694 C CA . LYS A 1 85 ? 11.697 1.236 -13.869 1.00 97.69 85 LYS A CA 1
ATOM 695 C C . LYS A 1 85 ? 11.163 2.446 -13.107 1.00 97.69 85 LYS A C 1
ATOM 697 O O . LYS A 1 85 ? 10.693 2.283 -11.987 1.00 97.69 85 LYS A O 1
ATOM 702 N N . GLU A 1 86 ? 11.178 3.623 -13.723 1.00 98.06 86 GLU A N 1
ATOM 703 C CA . GLU A 1 86 ? 10.672 4.862 -13.120 1.00 98.06 86 GLU A CA 1
ATOM 704 C C . GLU A 1 86 ? 9.176 4.761 -12.804 1.00 98.06 86 GLU A C 1
ATOM 706 O O . GLU A 1 86 ? 8.762 5.057 -11.686 1.00 98.06 86 GLU A O 1
ATOM 711 N N . LYS A 1 87 ? 8.366 4.242 -13.737 1.00 98.06 87 LYS A N 1
ATOM 712 C CA . LYS A 1 87 ? 6.936 3.983 -13.497 1.00 98.06 87 LYS A CA 1
ATOM 713 C C . LYS A 1 87 ? 6.711 2.990 -12.358 1.00 98.06 87 LYS A C 1
ATOM 715 O O . LYS A 1 87 ? 5.841 3.211 -11.522 1.00 98.06 87 LYS A O 1
ATOM 720 N N . GLY A 1 88 ? 7.504 1.920 -12.300 1.00 98.00 88 GLY A N 1
ATOM 721 C CA . GLY A 1 88 ? 7.441 0.948 -11.208 1.00 98.00 88 GLY A CA 1
ATOM 722 C C . GLY A 1 88 ? 7.760 1.576 -9.850 1.00 98.00 88 GLY A C 1
ATOM 723 O O . GLY A 1 88 ? 7.048 1.337 -8.878 1.00 98.00 88 GLY A O 1
ATOM 724 N N . GLN A 1 89 ? 8.781 2.434 -9.787 1.00 97.94 89 GLN A N 1
ATOM 725 C CA . GLN A 1 89 ? 9.133 3.172 -8.571 1.00 97.94 89 GLN A CA 1
ATOM 726 C C . GLN A 1 89 ? 8.037 4.158 -8.157 1.00 97.94 89 GLN A C 1
ATOM 728 O O . GLN A 1 89 ? 7.682 4.213 -6.982 1.00 97.94 89 GLN A O 1
ATOM 733 N N . GLN A 1 90 ? 7.464 4.901 -9.108 1.00 98.12 90 GLN A N 1
ATOM 734 C CA . GLN A 1 90 ? 6.349 5.815 -8.845 1.00 98.12 90 GLN A CA 1
ATOM 735 C C . GLN A 1 90 ? 5.131 5.073 -8.292 1.00 98.12 90 GLN A C 1
ATOM 737 O O . GLN A 1 90 ? 4.571 5.497 -7.283 1.00 98.12 90 GLN A O 1
ATOM 742 N N . TYR A 1 91 ? 4.766 3.941 -8.899 1.00 98.12 91 TYR A N 1
ATOM 743 C CA . TYR A 1 91 ? 3.666 3.107 -8.422 1.00 98.12 91 TYR A CA 1
ATOM 744 C C . TYR A 1 91 ? 3.924 2.581 -7.005 1.00 98.12 91 TYR A C 1
ATOM 746 O O . TYR A 1 91 ? 3.054 2.674 -6.143 1.00 98.12 91 TYR A O 1
ATOM 754 N N . LEU A 1 92 ? 5.136 2.084 -6.732 1.00 97.94 92 LEU A N 1
ATOM 755 C CA . LEU A 1 92 ? 5.513 1.604 -5.402 1.00 97.94 92 LEU A CA 1
ATOM 756 C C . LEU A 1 92 ? 5.381 2.711 -4.345 1.00 97.94 92 LEU A C 1
ATOM 758 O O . LEU A 1 92 ? 4.844 2.471 -3.265 1.00 97.94 92 LEU A O 1
ATOM 762 N N . LEU A 1 93 ? 5.863 3.917 -4.652 1.00 98.12 93 LEU A N 1
ATOM 763 C CA . LEU A 1 93 ? 5.770 5.061 -3.749 1.00 98.12 93 LEU A CA 1
ATOM 764 C C . LEU A 1 93 ? 4.312 5.443 -3.486 1.00 98.12 93 LEU A C 1
ATOM 766 O O . LEU A 1 93 ? 3.932 5.594 -2.327 1.00 98.12 93 LEU A O 1
ATOM 770 N N . GLN A 1 94 ? 3.489 5.537 -4.534 1.00 98.12 94 GLN A N 1
ATOM 771 C CA . GLN A 1 94 ? 2.058 5.825 -4.404 1.00 98.12 94 GLN A CA 1
ATOM 772 C C . GLN A 1 94 ? 1.362 4.782 -3.529 1.00 98.12 94 GLN A C 1
ATOM 774 O O . GLN A 1 94 ? 0.742 5.140 -2.527 1.00 98.12 94 GLN A O 1
ATOM 779 N N . PHE A 1 95 ? 1.576 3.499 -3.814 1.00 98.19 95 PHE A N 1
ATOM 780 C CA . PHE A 1 95 ? 1.016 2.405 -3.029 1.00 98.19 95 PHE A CA 1
ATOM 781 C C . PHE A 1 95 ? 1.410 2.489 -1.547 1.00 98.19 95 PHE A C 1
ATOM 783 O O . PHE A 1 95 ? 0.563 2.371 -0.665 1.00 98.19 95 PHE A O 1
ATOM 790 N N . GLN A 1 96 ? 2.685 2.755 -1.244 1.00 98.12 96 GLN A N 1
ATOM 791 C CA . GLN A 1 96 ? 3.134 2.919 0.141 1.00 98.12 96 GLN A CA 1
ATOM 792 C C . GLN A 1 96 ? 2.485 4.124 0.829 1.00 98.12 96 GLN A C 1
ATOM 794 O O . GLN A 1 96 ? 2.170 4.050 2.018 1.00 98.12 96 GLN A O 1
ATOM 799 N N . THR A 1 97 ? 2.300 5.237 0.114 1.00 98.00 97 THR A N 1
ATOM 800 C CA . THR A 1 97 ? 1.644 6.424 0.678 1.00 98.00 97 THR A CA 1
ATOM 801 C C . THR A 1 97 ? 0.165 6.186 0.959 1.00 98.00 97 THR A C 1
ATOM 803 O O . THR A 1 97 ? -0.306 6.548 2.036 1.00 98.00 97 THR A O 1
ATOM 806 N N . GLU A 1 98 ? -0.549 5.525 0.047 1.00 97.88 98 GLU A N 1
ATOM 807 C CA . GLU A 1 98 ? -1.955 5.152 0.226 1.00 97.88 98 GLU A CA 1
ATOM 808 C C . GLU A 1 98 ? -2.115 4.179 1.392 1.00 97.88 98 GLU A C 1
ATOM 810 O O . GLU A 1 98 ? -2.917 4.414 2.291 1.00 97.88 98 GLU A O 1
ATOM 815 N N . LEU A 1 99 ? -1.265 3.153 1.455 1.00 97.81 99 LEU A N 1
ATOM 816 C CA . LEU A 1 99 ? -1.288 2.170 2.531 1.00 97.81 99 LEU A CA 1
ATOM 817 C C . LEU A 1 99 ? -1.036 2.810 3.904 1.00 97.81 99 LEU A C 1
ATOM 819 O O . LEU A 1 99 ? -1.729 2.494 4.871 1.00 97.81 99 LEU A O 1
ATOM 823 N N . LYS A 1 100 ? -0.077 3.740 4.008 1.00 97.88 100 LYS A N 1
ATOM 824 C CA . LYS A 1 100 ? 0.166 4.485 5.255 1.00 97.88 100 LYS A CA 1
ATOM 825 C C . LYS A 1 100 ? -1.039 5.334 5.648 1.00 97.88 100 LYS A C 1
ATOM 827 O O . LYS A 1 100 ? -1.455 5.285 6.804 1.00 97.88 100 LYS A O 1
ATOM 832 N N . LYS A 1 101 ? -1.622 6.056 4.690 1.00 98.00 101 LYS A N 1
ATOM 833 C CA . LYS A 1 101 ? -2.813 6.881 4.911 1.00 98.00 101 LYS A CA 1
ATOM 834 C C . LYS A 1 101 ? -3.995 6.041 5.397 1.00 98.00 101 LYS A C 1
ATOM 836 O O . LYS A 1 101 ? -4.672 6.435 6.343 1.00 9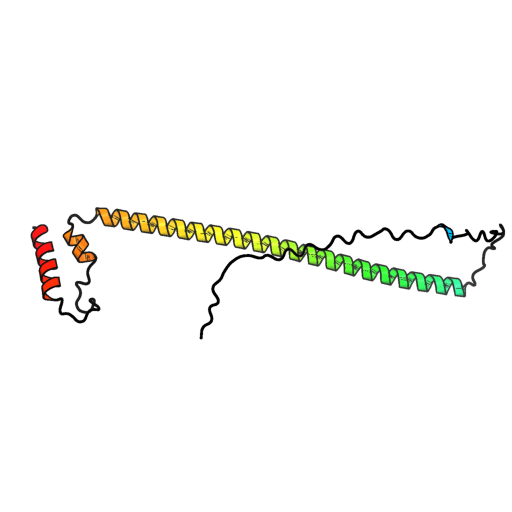8.00 101 LYS A O 1
ATOM 841 N N . ASP A 1 102 ? -4.210 4.870 4.808 1.00 97.56 102 ASP A N 1
ATOM 842 C CA . ASP A 1 102 ? -5.283 3.956 5.201 1.00 97.56 102 ASP A CA 1
ATOM 843 C C . ASP A 1 102 ? -5.073 3.387 6.606 1.00 97.56 102 ASP A C 1
ATOM 845 O O . ASP A 1 102 ? -6.017 3.299 7.395 1.00 97.56 102 ASP A O 1
ATOM 849 N N . ILE A 1 103 ? -3.835 3.025 6.956 1.00 97.25 103 ILE A N 1
ATOM 850 C CA . ILE A 1 103 ? -3.498 2.569 8.310 1.00 97.25 103 ILE A CA 1
ATOM 851 C C . ILE A 1 103 ? -3.741 3.684 9.327 1.00 97.25 103 ILE A C 1
ATOM 853 O O . ILE A 1 103 ? -4.342 3.434 10.374 1.00 97.25 103 ILE A O 1
ATOM 857 N N . GLU A 1 104 ? -3.309 4.909 9.032 1.00 97.44 104 GLU A N 1
ATOM 858 C CA . GLU A 1 104 ? -3.532 6.063 9.903 1.00 97.44 104 GLU A CA 1
ATOM 859 C C . GLU A 1 104 ? -5.023 6.359 10.068 1.00 9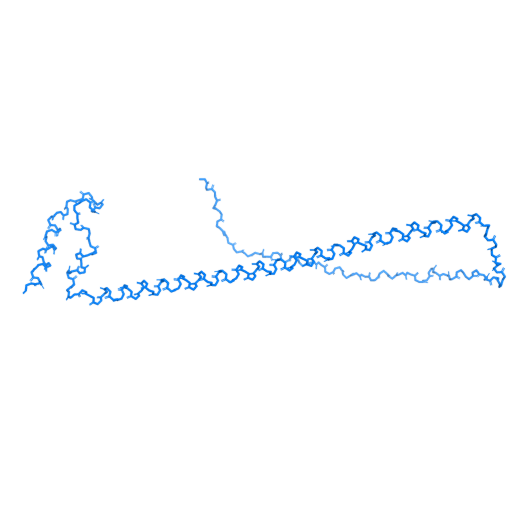7.44 104 GLU A C 1
ATOM 861 O O . GLU A 1 104 ? -5.482 6.514 11.198 1.00 97.44 104 GLU A O 1
ATOM 866 N N . ALA A 1 105 ? -5.798 6.336 8.981 1.00 97.31 105 ALA A N 1
ATOM 867 C CA . ALA A 1 105 ? -7.247 6.518 9.021 1.00 97.31 105 ALA A CA 1
ATOM 868 C C . ALA A 1 105 ? -7.951 5.435 9.859 1.00 97.31 105 ALA A C 1
ATOM 870 O O . ALA A 1 105 ? -8.852 5.730 10.643 1.00 97.31 105 ALA A O 1
ATOM 871 N N . ARG A 1 106 ? -7.522 4.171 9.755 1.00 96.69 106 ARG A N 1
ATOM 872 C CA . ARG A 1 106 ? -8.047 3.087 10.603 1.00 96.69 106 ARG A CA 1
ATOM 873 C C . ARG A 1 106 ? -7.658 3.277 12.063 1.00 96.69 106 ARG A C 1
ATOM 875 O O . ARG A 1 106 ? -8.474 3.038 12.951 1.00 96.69 106 ARG A O 1
ATOM 882 N N . LYS A 1 107 ? -6.423 3.705 12.329 1.00 97.31 107 LYS A N 1
ATOM 883 C CA . LYS A 1 107 ? -5.937 3.954 13.689 1.00 97.31 107 LYS A CA 1
ATOM 884 C C . LYS A 1 107 ? -6.721 5.083 14.354 1.00 97.31 107 LYS A C 1
ATOM 886 O O . LYS A 1 107 ? -7.154 4.912 15.490 1.00 97.31 107 LYS A O 1
ATOM 891 N N . THR A 1 108 ? -6.947 6.191 13.651 1.00 96.56 108 THR A N 1
ATOM 892 C CA . THR A 1 108 ? -7.719 7.329 14.169 1.00 96.56 108 THR A CA 1
ATOM 893 C C . THR A 1 108 ? -9.182 6.956 14.384 1.00 96.56 108 THR A C 1
ATOM 895 O O . THR A 1 108 ? -9.716 7.236 15.454 1.00 96.56 108 THR A O 1
ATOM 898 N N . ALA A 1 109 ? -9.811 6.240 13.446 1.00 95.81 109 ALA A N 1
ATOM 899 C CA . ALA A 1 109 ? -11.181 5.753 13.607 1.00 95.81 109 ALA A CA 1
ATOM 900 C C . ALA A 1 109 ? -11.322 4.803 14.810 1.00 95.81 109 ALA A C 1
ATOM 902 O O . ALA A 1 109 ? -12.255 4.933 15.603 1.00 95.81 109 ALA A O 1
ATOM 903 N N . ASN A 1 110 ? -10.372 3.883 14.995 1.00 95.62 110 ASN A N 1
ATOM 904 C CA . ASN A 1 110 ? -10.362 2.977 16.144 1.00 95.62 110 ASN A CA 1
ATOM 905 C C . ASN A 1 110 ? -10.161 3.726 17.463 1.00 95.62 110 ASN A C 1
ATOM 907 O O . ASN A 1 110 ? -10.830 3.414 18.447 1.00 95.62 110 ASN A O 1
ATOM 911 N N . GLN A 1 111 ? -9.273 4.721 17.482 1.00 95.94 111 GLN A N 1
ATOM 912 C CA . GLN A 1 111 ? -9.053 5.554 18.657 1.00 95.94 111 GLN A CA 1
ATOM 913 C C . GLN A 1 111 ? -10.315 6.351 19.014 1.00 95.94 111 GLN A C 1
ATOM 915 O O . GLN A 1 111 ? -10.760 6.291 20.156 1.00 95.94 111 GLN A O 1
ATOM 920 N N . GLN A 1 112 ? -10.957 7.000 18.040 1.00 94.19 112 GLN A N 1
ATOM 921 C CA . GLN A 1 112 ? -12.224 7.710 18.248 1.00 94.19 112 GLN A CA 1
ATOM 922 C C . GLN A 1 112 ? -13.326 6.767 18.747 1.00 94.19 112 GLN A C 1
ATOM 924 O O . GLN A 1 112 ? -14.041 7.085 19.696 1.00 94.19 112 GLN A O 1
ATOM 929 N N . ALA A 1 113 ? -13.441 5.568 18.167 1.00 92.69 113 ALA A N 1
ATOM 930 C CA . ALA A 1 113 ? -14.392 4.559 18.624 1.00 92.69 113 ALA A CA 1
ATOM 931 C C . ALA A 1 113 ? -14.098 4.095 20.061 1.00 92.69 113 ALA A C 1
ATOM 933 O O . ALA A 1 113 ? -15.023 3.843 20.838 1.00 92.69 113 ALA A O 1
ATOM 934 N N . GLN A 1 114 ? -12.824 3.985 20.440 1.00 90.12 114 GLN A N 1
ATOM 935 C CA . GLN A 1 114 ? -12.416 3.650 21.801 1.00 90.12 114 GLN A CA 1
ATOM 936 C C . GLN A 1 114 ? -12.724 4.786 22.785 1.00 90.12 114 GLN A C 1
ATOM 938 O O . GLN A 1 114 ? -13.204 4.514 23.889 1.0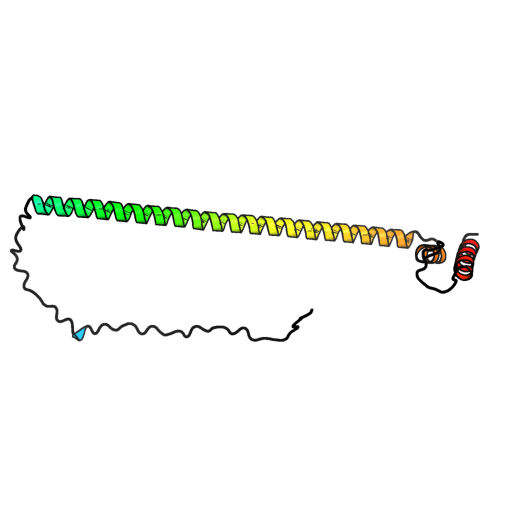0 90.12 114 GLN A O 1
ATOM 943 N N . GLU A 1 115 ? -12.494 6.037 22.395 1.00 90.81 115 GLU A N 1
ATOM 944 C CA . GLU A 1 115 ? -12.825 7.225 23.185 1.00 90.81 115 GLU A CA 1
ATOM 945 C C . GLU A 1 115 ? -14.339 7.325 23.411 1.00 90.81 115 GLU A C 1
ATOM 947 O O . GLU A 1 115 ? -14.769 7.394 24.561 1.00 90.81 115 GLU A O 1
ATOM 952 N N . LEU A 1 116 ? -15.154 7.171 22.360 1.00 87.38 116 LEU A N 1
ATOM 953 C CA . LEU A 1 116 ? -16.619 7.077 22.449 1.00 87.38 116 LEU A CA 1
ATOM 954 C C . LEU A 1 116 ? -17.066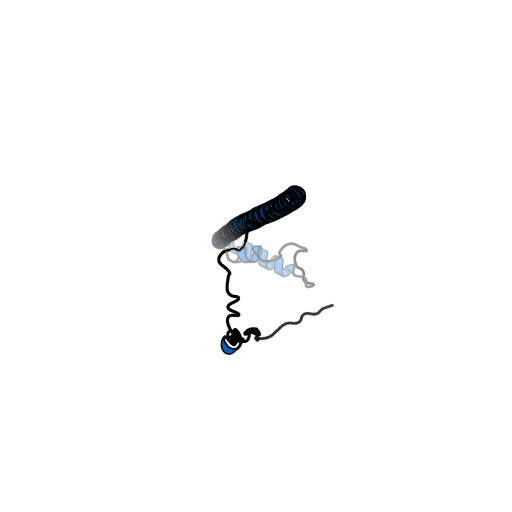 5.946 23.385 1.00 87.38 116 LEU A C 1
ATOM 956 O O . LEU A 1 116 ? -17.898 6.148 24.267 1.00 87.38 116 LEU A O 1
ATOM 960 N N . ARG A 1 117 ? -16.490 4.743 23.255 1.00 83.12 117 ARG A N 1
ATOM 961 C CA . ARG A 1 117 ? -16.789 3.620 24.166 1.00 83.12 117 ARG A CA 1
ATOM 962 C C . ARG A 1 117 ? -16.417 3.933 25.613 1.00 83.12 117 ARG A C 1
ATOM 964 O O . ARG A 1 117 ? -17.075 3.434 26.522 1.00 83.12 117 ARG A O 1
ATOM 971 N N . SER A 1 118 ? -15.360 4.706 25.834 1.00 82.25 118 SER A N 1
ATOM 972 C CA . SER A 1 118 ? -14.895 5.073 27.173 1.00 82.25 118 SER A CA 1
ATOM 973 C C . SER A 1 118 ? -15.766 6.169 27.791 1.00 82.25 118 SER A C 1
ATOM 975 O O . SER A 1 118 ? -16.150 6.032 28.949 1.00 82.25 118 SER A O 1
ATOM 977 N N . GLN A 1 119 ? -16.179 7.174 27.015 1.00 78.62 119 GLN A N 1
ATOM 978 C CA . GLN A 1 119 ? -17.141 8.200 27.437 1.00 78.62 119 GLN A CA 1
ATOM 979 C C . GLN A 1 119 ? -18.509 7.585 27.772 1.00 78.62 119 GLN A C 1
ATOM 981 O O . GLN A 1 119 ? -19.043 7.809 28.859 1.00 78.62 119 GLN A O 1
ATOM 986 N N . ASN A 1 120 ? -19.012 6.692 26.914 1.00 70.38 120 ASN A N 1
ATOM 987 C CA . ASN A 1 120 ? -20.263 5.967 27.157 1.00 70.38 120 ASN A CA 1
ATOM 988 C C . ASN A 1 120 ? -20.189 5.070 28.409 1.00 70.38 120 ASN A C 1
ATOM 990 O O . ASN A 1 120 ? -21.205 4.811 29.046 1.00 70.38 120 ASN A O 1
ATOM 994 N N . LYS A 1 121 ? -19.004 4.575 28.807 1.00 67.00 121 LYS A N 1
ATOM 995 C CA . LYS A 1 121 ? -18.854 3.809 30.062 1.00 67.00 121 LYS A CA 1
ATOM 996 C C . LYS A 1 121 ? -19.059 4.679 31.303 1.00 67.00 121 LYS A C 1
ATOM 998 O O . LYS A 1 121 ? -19.576 4.158 32.287 1.00 67.00 121 LYS A O 1
ATOM 1003 N N . SER A 1 122 ? -18.660 5.952 31.266 1.00 62.72 122 SER A N 1
ATOM 1004 C CA . SER A 1 122 ? -18.843 6.899 32.378 1.00 62.72 122 SER A CA 1
ATOM 1005 C C . SER A 1 122 ? -20.242 7.515 32.454 1.00 62.72 122 SER A C 1
ATOM 1007 O O . SER A 1 122 ? -20.587 8.095 33.478 1.00 62.72 122 SER A O 1
ATOM 1009 N N . GLU A 1 123 ? -21.050 7.389 31.401 1.00 66.75 123 GLU A N 1
ATOM 1010 C CA . GLU A 1 123 ? -22.356 8.054 31.305 1.00 66.75 123 GLU A CA 1
ATOM 1011 C C . GLU A 1 123 ? -23.472 7.323 32.075 1.00 66.75 123 GLU A C 1
ATOM 1013 O O . GLU A 1 123 ? -24.456 7.927 32.505 1.00 66.75 123 GLU A O 1
ATOM 1018 N N . TYR A 1 124 ? -23.312 6.020 32.329 1.00 69.12 124 TYR A N 1
ATOM 1019 C CA . TYR A 1 124 ? -24.295 5.249 33.091 1.00 69.12 124 TYR A CA 1
ATOM 1020 C C . TYR A 1 124 ? -24.193 5.541 34.593 1.00 69.12 124 TYR A C 1
ATOM 1022 O O . TYR A 1 124 ? -23.315 5.024 35.283 1.00 69.12 124 TYR A O 1
ATOM 1030 N N . LYS A 1 125 ? -25.157 6.305 35.120 1.00 72.31 125 LYS A N 1
ATOM 1031 C CA . LYS A 1 125 ? -25.296 6.595 36.560 1.00 72.31 125 LYS A CA 1
ATOM 1032 C C . LYS A 1 125 ? -25.606 5.339 37.394 1.00 72.31 125 LYS A C 1
ATOM 1034 O O . LYS A 1 125 ? -25.320 5.308 38.588 1.00 72.31 125 LYS A O 1
ATOM 1039 N N . ASN A 1 126 ? -26.185 4.306 36.771 1.00 79.19 126 ASN A N 1
ATOM 1040 C CA . ASN A 1 126 ? -26.595 3.057 37.410 1.00 79.19 126 ASN A CA 1
ATOM 1041 C C . ASN A 1 126 ? -26.236 1.831 36.551 1.00 79.19 126 ASN A C 1
ATOM 1043 O O . ASN A 1 126 ? -26.408 1.816 35.332 1.00 79.19 126 ASN A O 1
ATOM 1047 N N . SER A 1 127 ? -25.789 0.756 37.203 1.00 81.62 127 SER A N 1
ATOM 1048 C CA . SER A 1 127 ? -25.479 -0.536 36.583 1.00 81.62 127 SER A CA 1
ATOM 1049 C C . SER A 1 127 ? -26.671 -1.132 35.819 1.00 81.62 127 SER A C 1
ATOM 1051 O O . SER A 1 127 ? -26.473 -1.787 34.798 1.00 81.62 127 SER A O 1
ATOM 1053 N N . TRP A 1 128 ? -27.905 -0.891 36.274 1.00 82.88 128 TRP A N 1
ATOM 1054 C CA . TRP A 1 128 ? -29.120 -1.405 35.630 1.00 82.88 128 TRP A CA 1
ATOM 1055 C C . TRP A 1 128 ? -29.486 -0.683 34.333 1.00 82.88 128 TRP A C 1
ATOM 1057 O O . TRP A 1 128 ? -30.077 -1.309 33.453 1.00 82.88 128 TRP A O 1
ATOM 1067 N N . ASP A 1 129 ? -29.082 0.580 34.167 1.00 80.81 129 ASP A N 1
ATOM 1068 C CA . ASP A 1 129 ? -29.221 1.279 32.883 1.00 80.81 129 ASP A CA 1
ATOM 1069 C C . ASP A 1 129 ? -28.300 0.659 31.832 1.00 80.81 129 ASP A C 1
ATOM 1071 O O . ASP A 1 129 ? -28.719 0.413 30.701 1.00 80.81 129 ASP A O 1
ATOM 1075 N N . LYS A 1 130 ? -27.076 0.301 32.239 1.00 81.00 130 LYS A N 1
ATOM 1076 C CA . LYS A 1 130 ? -26.122 -0.420 31.392 1.00 81.00 130 LYS A CA 1
ATOM 1077 C C . LYS A 1 130 ? -26.603 -1.829 31.048 1.00 81.00 130 LYS A C 1
ATOM 1079 O O . LYS A 1 130 ? -26.387 -2.289 29.933 1.00 81.00 130 LYS A O 1
ATOM 1084 N N . ILE A 1 131 ? -27.223 -2.543 31.989 1.00 82.69 131 ILE A N 1
ATOM 1085 C CA . ILE A 1 131 ? -27.794 -3.865 31.699 1.00 82.69 131 ILE A CA 1
ATOM 1086 C C . ILE A 1 131 ? -28.902 -3.703 30.666 1.00 82.69 131 ILE A C 1
ATOM 1088 O O . ILE A 1 131 ? -28.819 -4.320 29.612 1.00 82.69 131 ILE A O 1
ATOM 1092 N N . ALA A 1 132 ? -29.867 -2.815 30.919 1.00 81.62 132 ALA A N 1
ATOM 1093 C CA . ALA A 1 132 ? -31.008 -2.589 30.040 1.00 81.62 132 ALA A CA 1
ATOM 1094 C C . ALA A 1 132 ? -30.620 -2.159 28.614 1.00 81.62 132 ALA A C 1
ATOM 1096 O O . ALA A 1 132 ? -31.328 -2.518 27.681 1.00 81.62 132 ALA A O 1
ATOM 1097 N N . SER A 1 133 ? -29.515 -1.426 28.427 1.00 80.62 133 SER A N 1
ATOM 1098 C CA . SER A 1 133 ? -29.038 -1.041 27.091 1.00 80.62 133 SER A CA 1
ATOM 1099 C C . SER A 1 133 ? -28.320 -2.160 26.328 1.00 80.62 133 SER A C 1
ATOM 1101 O O . SER A 1 133 ? -28.251 -2.098 25.105 1.00 80.62 133 SER A O 1
ATOM 1103 N N . ASN A 1 134 ? -27.801 -3.184 27.017 1.00 80.69 134 ASN A N 1
ATOM 1104 C CA . ASN A 1 134 ? -27.069 -4.300 26.400 1.00 80.69 134 ASN A CA 1
ATOM 1105 C C . ASN A 1 134 ? -27.933 -5.542 26.131 1.00 80.69 134 ASN A C 1
ATOM 1107 O O . ASN A 1 134 ? -27.455 -6.486 25.505 1.00 80.69 134 ASN A O 1
ATOM 1111 N N . ILE A 1 135 ? -29.175 -5.579 26.617 1.00 82.94 135 ILE A N 1
ATOM 1112 C CA . ILE A 1 135 ? -30.080 -6.716 26.421 1.00 82.94 135 ILE A CA 1
ATOM 1113 C C . ILE A 1 135 ? -31.215 -6.375 25.453 1.00 82.94 135 ILE A C 1
ATOM 1115 O O . ILE A 1 135 ? -31.716 -5.253 25.418 1.00 82.94 135 ILE A O 1
ATOM 1119 N N . ALA A 1 136 ? -31.666 -7.388 24.715 1.00 76.06 136 ALA A N 1
ATOM 1120 C CA . ALA A 1 136 ? -32.799 -7.308 23.799 1.00 76.06 136 ALA A CA 1
ATOM 1121 C C . ALA A 1 136 ? -34.135 -7.185 24.562 1.00 76.06 136 ALA A C 1
ATOM 1123 O O . ALA A 1 136 ? -34.825 -8.177 24.843 1.00 76.06 136 ALA A O 1
ATOM 1124 N N . LEU A 1 137 ? -34.483 -5.957 24.951 1.00 76.50 137 LEU A N 1
ATOM 1125 C CA . LEU A 1 137 ? -35.728 -5.638 25.658 1.00 76.50 137 LEU A CA 1
ATOM 1126 C C . LEU A 1 137 ? -36.917 -5.416 24.720 1.00 76.50 137 LEU A C 1
ATOM 1128 O O . LEU A 1 137 ? -38.045 -5.411 25.210 1.00 76.50 137 LEU A O 1
ATOM 1132 N N . LYS A 1 138 ? -36.698 -5.221 23.413 1.00 79.56 138 LYS A N 1
ATOM 1133 C CA . LYS A 1 138 ? -37.795 -5.032 22.457 1.00 79.56 138 LYS A CA 1
ATOM 1134 C C . LYS A 1 138 ? -38.425 -6.367 22.075 1.00 79.56 138 LYS A C 1
ATOM 1136 O O . LYS A 1 138 ? -37.756 -7.400 21.972 1.00 79.56 138 LYS A O 1
ATOM 1141 N N . ASP A 1 139 ? -39.730 -6.334 21.838 1.00 70.06 139 ASP A N 1
ATOM 1142 C CA . ASP A 1 139 ? -40.461 -7.501 21.363 1.00 70.06 139 ASP A CA 1
ATOM 1143 C C . ASP A 1 139 ? -40.015 -7.851 19.936 1.00 70.06 139 ASP A C 1
ATOM 1145 O O . ASP A 1 139 ? -39.937 -6.985 19.069 1.00 70.06 139 ASP A O 1
ATOM 1149 N N . GLY A 1 140 ? -39.635 -9.117 19.726 1.00 76.38 140 GLY A N 1
ATOM 1150 C CA . GLY A 1 140 ? -39.058 -9.618 18.470 1.00 76.38 140 GLY A CA 1
ATOM 1151 C C . GLY A 1 140 ? -37.528 -9.542 18.344 1.00 76.38 140 GLY A C 1
ATOM 1152 O O . GLY A 1 140 ? -36.980 -10.116 17.413 1.00 76.38 140 GLY A O 1
ATOM 1153 N N . GLU A 1 141 ? -36.815 -8.894 19.273 1.00 82.19 141 GLU A N 1
ATOM 1154 C CA . GLU A 1 141 ? -35.346 -8.749 19.203 1.00 82.19 141 GLU A CA 1
ATOM 1155 C C . GLU A 1 141 ? -34.587 -9.950 19.803 1.00 82.19 141 GLU A C 1
ATOM 1157 O O . GLU A 1 141 ? -33.410 -10.163 19.523 1.00 82.19 141 GLU A O 1
ATOM 1162 N N . TYR A 1 142 ? -35.254 -10.757 20.634 1.00 84.44 142 TYR A N 1
ATOM 1163 C CA . TYR A 1 142 ? -34.649 -11.953 21.222 1.00 84.44 142 TYR A CA 1
ATOM 1164 C C . TYR A 1 142 ? -34.697 -13.119 20.223 1.00 84.44 142 TYR A C 1
ATOM 1166 O O . TYR A 1 142 ? -35.796 -13.524 19.848 1.00 84.44 142 TYR A O 1
ATOM 1174 N N . PRO A 1 143 ? -33.546 -13.692 19.823 1.00 82.88 143 PRO A N 1
ATOM 1175 C CA . PRO A 1 143 ? -33.491 -14.753 18.815 1.00 82.88 143 PRO A CA 1
ATOM 1176 C C . PRO A 1 143 ? -33.853 -16.147 19.356 1.00 82.88 143 PRO A C 1
ATOM 1178 O O . PRO A 1 143 ? -33.828 -17.115 18.603 1.00 82.88 143 PRO A O 1
ATOM 1181 N N . GLY A 1 144 ? -34.117 -16.286 20.660 1.00 83.69 144 GLY A N 1
ATOM 1182 C CA . GLY A 1 144 ? -34.392 -17.577 21.290 1.00 83.69 144 GLY A CA 1
ATOM 1183 C C . GLY A 1 144 ? -35.878 -17.940 21.327 1.00 83.69 144 GLY A C 1
ATOM 1184 O O . GLY A 1 144 ? -36.750 -17.080 21.304 1.00 83.69 144 GLY A O 1
ATOM 1185 N N . GLU A 1 145 ? -36.149 -19.238 21.456 1.00 83.19 145 GLU A N 1
ATOM 1186 C CA . GLU A 1 145 ? -37.502 -19.820 21.447 1.00 83.19 145 GLU A CA 1
ATOM 1187 C C . GLU A 1 145 ? -38.264 -19.643 22.777 1.00 83.19 145 GLU A C 1
ATOM 1189 O O . GLU A 1 145 ? -39.488 -19.738 22.829 1.00 83.19 145 GLU A O 1
ATOM 1194 N N . LYS A 1 146 ? -37.554 -19.376 23.881 1.00 85.94 146 LYS A N 1
ATOM 1195 C CA . LYS A 1 146 ? -38.161 -19.244 25.214 1.00 85.94 146 LYS A CA 1
ATOM 1196 C C . LYS A 1 146 ? -38.853 -17.893 25.393 1.00 85.94 146 LYS A C 1
ATOM 1198 O O . LYS A 1 146 ? -38.296 -16.856 25.036 1.00 85.94 146 LYS A O 1
ATOM 1203 N N . ASP A 1 147 ? -40.006 -17.903 26.064 1.00 85.69 147 ASP A N 1
ATOM 1204 C CA . ASP A 1 147 ? -40.677 -16.671 26.481 1.00 85.69 147 ASP A CA 1
ATOM 1205 C C . ASP A 1 147 ? -39.860 -15.941 27.560 1.00 85.69 147 ASP A C 1
ATOM 1207 O O . ASP A 1 147 ? -39.694 -16.403 28.692 1.00 85.69 147 ASP A O 1
ATOM 1211 N N . VAL A 1 148 ? -39.346 -14.773 27.184 1.00 86.88 148 VAL A N 1
ATOM 1212 C CA . VAL A 1 148 ? -38.554 -13.880 28.034 1.00 86.88 148 VAL A CA 1
ATOM 1213 C C . VAL A 1 148 ? -39.338 -12.644 28.493 1.00 86.88 148 VAL A C 1
ATOM 1215 O O . VAL A 1 148 ? -38.758 -11.766 29.134 1.00 86.88 148 VAL A O 1
ATOM 1218 N N . ALA A 1 149 ? -40.650 -12.554 28.238 1.00 85.62 149 ALA A N 1
ATOM 1219 C CA . ALA A 1 149 ? -41.463 -11.373 28.549 1.00 85.62 149 ALA A CA 1
ATOM 1220 C C . ALA A 1 149 ? -41.438 -11.005 30.044 1.00 85.62 149 ALA A C 1
ATOM 1222 O O . ALA A 1 149 ? -41.178 -9.855 30.409 1.00 85.62 149 ALA A O 1
ATOM 1223 N N . LYS A 1 150 ? -41.606 -11.995 30.933 1.00 87.62 150 LYS A N 1
ATOM 1224 C CA . LYS A 1 150 ? -41.547 -11.778 32.393 1.00 87.62 150 LYS A CA 1
ATOM 1225 C C . LYS A 1 150 ? -40.166 -11.319 32.861 1.00 87.62 150 LYS A C 1
ATOM 1227 O O . LYS A 1 150 ? -40.065 -10.467 33.742 1.00 87.62 150 LYS A O 1
ATOM 1232 N N . MET A 1 151 ? -39.103 -11.845 32.252 1.00 87.75 151 MET A N 1
ATOM 1233 C CA . MET A 1 151 ? -37.729 -11.433 32.542 1.00 87.75 151 MET A CA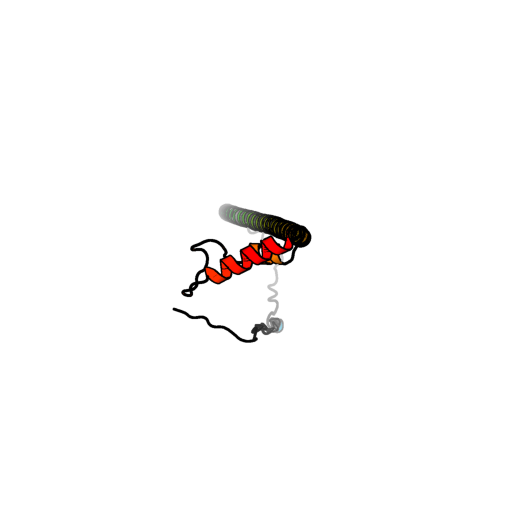 1
ATOM 1234 C C . MET A 1 151 ? -37.491 -9.980 32.111 1.00 87.75 151 MET A C 1
ATOM 1236 O O . MET A 1 151 ? -36.979 -9.191 32.902 1.00 87.75 151 MET A O 1
ATOM 1240 N N . ARG A 1 152 ? -37.923 -9.595 30.900 1.00 87.12 152 ARG A N 1
ATOM 1241 C CA . ARG A 1 152 ? -37.843 -8.204 30.415 1.00 87.12 152 ARG A CA 1
ATOM 1242 C C . ARG A 1 152 ? -38.540 -7.242 31.373 1.00 87.12 152 ARG A C 1
ATOM 1244 O O . ARG A 1 152 ? -37.971 -6.219 31.753 1.00 87.12 152 ARG A O 1
ATOM 1251 N N . GLN A 1 153 ? -39.745 -7.599 31.812 1.00 87.62 153 GLN A N 1
ATOM 1252 C CA . GLN A 1 153 ? -40.527 -6.778 32.729 1.00 87.62 153 GLN A CA 1
ATOM 1253 C C . GLN A 1 153 ? -39.863 -6.652 34.108 1.00 87.62 153 GLN A C 1
ATOM 1255 O O . GLN A 1 153 ? -39.811 -5.553 34.661 1.00 87.62 153 GLN A O 1
ATOM 1260 N N . ALA A 1 154 ? -39.283 -7.735 34.634 1.00 87.75 154 ALA A N 1
ATOM 1261 C CA . ALA A 1 154 ? -38.532 -7.702 35.888 1.00 87.75 154 ALA A CA 1
ATOM 1262 C C . ALA A 1 154 ? -37.315 -6.760 35.815 1.00 87.75 154 ALA A C 1
ATOM 1264 O O . ALA A 1 154 ? -37.088 -5.972 36.733 1.00 87.75 154 ALA A O 1
ATOM 1265 N N . ILE A 1 155 ? -36.569 -6.787 34.706 1.00 87.06 155 ILE A N 1
ATOM 1266 C CA . ILE A 1 155 ? -35.391 -5.930 34.503 1.00 87.06 155 ILE A CA 1
ATOM 1267 C C . ILE A 1 155 ? -35.793 -4.452 34.389 1.00 87.06 155 ILE A C 1
ATOM 1269 O O . ILE A 1 155 ? -35.168 -3.589 35.009 1.00 87.06 155 ILE A O 1
ATOM 1273 N N . LEU A 1 156 ? -36.874 -4.149 33.661 1.00 86.62 156 LEU A N 1
ATOM 1274 C CA . LEU A 1 156 ? -37.409 -2.787 33.548 1.00 86.62 156 LEU A CA 1
ATOM 1275 C C . LEU A 1 156 ? -37.897 -2.234 34.892 1.00 86.62 156 LEU A C 1
ATOM 1277 O O . LEU A 1 156 ? -37.661 -1.063 35.190 1.00 86.62 156 LEU A O 1
ATOM 1281 N N . ASN A 1 157 ? -38.553 -3.061 35.706 1.00 88.50 157 ASN A N 1
ATOM 1282 C CA . ASN A 1 157 ? -39.005 -2.663 37.038 1.00 88.50 157 ASN A CA 1
ATOM 1283 C C . ASN A 1 157 ? -37.815 -2.389 37.961 1.00 88.50 157 ASN A C 1
ATOM 1285 O O . ASN A 1 157 ? -37.754 -1.329 38.577 1.00 88.50 157 ASN A O 1
ATOM 1289 N N . LYS A 1 158 ? -36.806 -3.269 37.963 1.00 85.88 158 LYS A N 1
ATOM 1290 C CA . LYS A 1 158 ? -35.610 -3.082 38.789 1.00 85.88 158 LYS A CA 1
ATOM 1291 C C . LYS A 1 158 ? -34.832 -1.811 38.432 1.00 85.88 158 LYS A C 1
ATOM 1293 O O . LYS A 1 158 ? -34.302 -1.149 39.321 1.00 85.88 158 LYS A O 1
ATOM 1298 N N . ARG A 1 159 ? -34.806 -1.436 37.147 1.00 84.38 159 ARG A N 1
ATOM 1299 C CA . ARG A 1 159 ? -34.243 -0.158 36.681 1.00 84.38 159 ARG A CA 1
ATOM 1300 C C . ARG A 1 159 ? -35.008 1.047 37.241 1.00 84.38 159 ARG A C 1
ATOM 1302 O O . ARG A 1 159 ? -34.387 2.001 37.703 1.00 84.38 159 ARG A O 1
ATOM 1309 N N . LYS A 1 160 ? -36.346 0.999 37.218 1.00 85.62 160 LYS A N 1
ATOM 1310 C CA . LYS A 1 160 ? -37.219 2.061 37.755 1.00 85.62 160 LYS A CA 1
ATOM 1311 C C . LYS A 1 160 ? -37.087 2.218 39.272 1.00 85.62 160 LYS A C 1
ATOM 1313 O O . LYS A 1 160 ? -37.100 3.340 39.763 1.00 85.62 160 LYS A O 1
ATOM 1318 N N . ASP A 1 161 ? -36.925 1.118 40.002 1.00 84.56 161 ASP A N 1
ATOM 1319 C CA . ASP A 1 161 ? -36.801 1.148 41.465 1.00 84.56 161 ASP A CA 1
ATOM 1320 C C . ASP A 1 161 ? -35.533 1.865 41.939 1.00 84.56 161 ASP A C 1
ATOM 1322 O O . ASP A 1 161 ? -35.538 2.499 42.984 1.00 84.56 161 ASP A O 1
ATOM 1326 N N . LEU A 1 162 ? -34.448 1.773 41.169 1.00 78.19 162 LEU A N 1
ATOM 1327 C CA . LEU A 1 162 ? -33.152 2.367 41.509 1.00 78.19 162 LEU A CA 1
ATOM 1328 C C . LEU A 1 162 ? -32.951 3.781 40.936 1.00 78.19 162 LEU A C 1
ATOM 1330 O O . LEU A 1 162 ? -31.866 4.345 41.067 1.00 78.19 162 LEU A O 1
ATOM 1334 N N . THR A 1 163 ? -33.951 4.314 40.231 1.00 68.94 163 THR A N 1
ATOM 1335 C CA . THR A 1 163 ? -33.963 5.687 39.696 1.00 68.94 163 THR A CA 1
ATOM 1336 C C . THR A 1 163 ? -34.918 6.618 40.454 1.00 68.94 163 THR A C 1
ATOM 1338 O O . THR A 1 163 ? -34.904 7.818 40.181 1.00 68.94 163 THR A O 1
ATOM 1341 N N . LYS A 1 164 ? -35.713 6.088 41.396 1.00 58.22 164 LYS A N 1
ATOM 1342 C CA . LYS A 1 164 ? -36.457 6.857 42.409 1.00 58.22 164 LYS A CA 1
ATOM 1343 C C . LYS A 1 164 ? -35.549 7.259 43.565 1.00 58.22 164 LYS A C 1
ATOM 1345 O O . LYS A 1 164 ? -35.781 8.367 44.091 1.00 58.22 164 LYS A O 1
#